Protein 9LKS (pdb70)

Organism: Enterococcus faecalis (NCBI:txid1351)

Radius of gyration: 14.64 Å; Cα contacts (8 Å, |Δi|>4): 306; chains: 1; bounding box: 42×31×32 Å

InterPro domains:
  IPR013783 Immunoglobulin-like fold [G3DSA:2.60.40.10] (29-189)
  IPR013783 Immunoglobulin-like fold [G3DSA:2.60.40.10] (190-323)
  IPR013783 Immunoglobulin-like fold [G3DSA:2.60.40.10] (472-591)
  IPR019931 LPXTG cell wall anchor motif [PF00746] (587-626)
  IPR019931 LPXTG cell wall anchor motif [PS50847] (593-627)
  IPR026466 Fimbrial isopeptide formation D2 domain [TIGR04226] (311-455)
  IPR032364 Gram-positive pilin subunit D1, N-terminal [PF16555] (37-188)
  IPR041033 SpaA-like, prealbumin fold domain subgroup 1 [PF17802] (193-319)
  IPR041033 SpaA-like, prealbumin fold domain subgroup 1 [PF17802] (477-572)
  IPR048052 Fimbrial subunit type 1-like [NF033902] (318-623)

B-factor: mean 31.68, std 11.16, range [16.83, 79.1]

Sequence (137 aa):
ESAQLVIHKKKMTSGKEMSEFDKYQGLADVTFSIYNVTSEFYEQRAAGASVDAAKQAVQSLTPGKPVAQGTTDANGNVTVQLPKKQNGKDAVYTIKEEPKEGVVAATNMVVAFPVYEMYGTEELAVVHIYPKNVVAL

Nearest PDB structures (foldseek):
  5z0z-assembly1_A  TM=7.832E-01  e=4.333E-10  Lacticaseibacillus rhamnosus GG
  5yu5-assembly2_B  TM=7.694E-01  e=1.203E-09  Lacticaseibacillus rhamnosus GG
  5f44-assembly3_C  TM=7.766E-01  e=7.747E-09  Lacticaseibacillus rhamnosus GG
  3zhn-assembly1_A  TM=4.407E-01  e=4.257E-03  Pseudomonas aeruginosa PAO1
  6hs7-assembly1_F  TM=4.452E-01  e=6.104E-03  Escherichia coli

Secondary structure (DSSP, 8-state):
-EEEEEEE-B-----S--GGGGGSPB-TT-EEEEEE-HHHHHHHHHTT--HHHHHHHHTT---SS-SEEEE--TTSEEEEEEESEETTEE-EEEEEEPP-TT-PPPPPEEEESSPB----SSBPSEEEE----TTT-

Foldseek 3Di:
DKAKEKEWEFPPCFQDDDVVRVVTAADFFWKKFKAWCFVQLVVCVVVPDDNVRSQVVCLVPRPDHGPDMFTAHPRNIDMDMDDCDDPRHGTKMKMFIDDDPPDDTFRIGMDTPQQPGVPDDDTHRYTYDYGHHVVVD

Structure (mmCIF, N/CA/C/O backbone):
data_9LKS
#
_entry.id   9LKS
#
_cell.length_a   68.182
_cell.length_b   68.182
_cell.length_c   127.412
_cell.angle_alpha   90.00
_cell.angle_beta   90.00
_cell.angle_gamma   120.00
#
_symmetry.space_group_name_H-M   'P 61 2 2'
#
loop_
_entity.id
_entity.type
_entity.pdbx_description
1 polymer 'Isopeptide-forming domain-containing fimbrial protein'
2 non-polymer 'SODIUM ION'
3 non-polymer 1,2-ETHANEDIOL
4 water water
#
loop_
_atom_site.group_PDB
_atom_site.id
_atom_site.type_symbol
_atom_site.label_atom_id
_atom_site.label_alt_id
_atom_site.label_comp_id
_atom_site.label_asym_id
_atom_site.label_entity_id
_atom_site.label_seq_id
_atom_site.pdbx_PDB_ins_code
_atom_site.Cartn_x
_atom_site.Cartn_y
_atom_site.Cartn_z
_atom_site.occupancy
_atom_site.B_iso_or_equiv
_atom_site.auth_seq_id
_atom_site.auth_comp_id
_atom_site.auth_asym_id
_atom_site.auth_atom_id
_atom_site.pdbx_PDB_model_num
ATOM 1 N N . GLU A 1 26 ? 7.370 16.631 16.862 1.00 49.89 37 GLU A N 1
ATOM 2 C CA . GLU A 1 26 ? 8.144 16.069 15.729 1.00 46.69 37 GLU A CA 1
ATOM 3 C C . GLU A 1 26 ? 7.239 15.854 14.507 1.00 35.71 37 GLU A C 1
ATOM 4 O O . GLU A 1 26 ? 7.734 15.428 13.481 1.00 34.71 37 GLU A O 1
ATOM 10 N N . SER A 1 27 ? 5.940 16.087 14.632 1.00 32.80 38 SER A N 1
ATOM 11 C CA . SER A 1 27 ? 5.067 16.038 13.476 1.00 33.63 38 SER A CA 1
ATOM 12 C C . SER A 1 27 ? 4.460 17.418 13.254 1.00 28.76 38 SER A C 1
ATOM 13 O O . SER A 1 27 ? 4.271 18.177 14.195 1.00 31.63 38 SER A O 1
ATOM 16 N N . ALA A 1 28 ? 4.138 17.730 12.002 1.00 21.78 39 ALA A N 1
ATOM 17 C CA . ALA A 1 28 ? 3.366 18.916 11.676 1.00 22.80 39 ALA A CA 1
ATOM 18 C C . ALA A 1 28 ? 2.007 18.507 11.122 1.00 21.19 39 ALA A C 1
ATOM 19 O O . ALA A 1 28 ? 1.851 17.397 10.641 1.00 23.92 39 ALA A O 1
ATOM 21 N N . GLN A 1 29 ? 1.040 19.425 11.217 1.00 19.97 40 GLN A N 1
ATOM 22 C CA . GLN A 1 29 ? -0.243 19.265 10.560 1.00 19.29 40 GLN A CA 1
ATOM 23 C C . GLN A 1 29 ? -0.230 19.977 9.220 1.00 18.26 40 GLN A C 1
ATOM 24 O O . GLN A 1 29 ? 0.126 21.145 9.149 1.00 20.73 40 GLN A O 1
ATOM 30 N N . LEU A 1 30 ? -0.622 19.242 8.181 1.00 19.04 41 LEU A N 1
ATOM 31 C CA . LEU A 1 30 ? -0.805 19.785 6.854 1.00 17.03 41 LEU A CA 1
ATOM 32 C C . LEU A 1 30 ? -2.313 19.800 6.600 1.00 18.05 41 LEU A C 1
ATOM 33 O O . LEU A 1 30 ? -2.952 18.761 6.602 1.00 20.68 41 LEU A O 1
ATOM 38 N N . VAL A 1 31 ? -2.846 21.007 6.425 1.00 18.66 42 VAL A N 1
ATOM 39 C CA . VAL A 1 31 ? -4.231 21.245 6.145 1.00 20.23 42 VAL A CA 1
ATOM 40 C C . VAL A 1 31 ? -4.328 21.530 4.657 1.00 20.35 42 VAL A C 1
ATOM 41 O O . VAL A 1 31 ? -3.801 22.538 4.188 1.00 19.80 42 VAL A O 1
ATOM 45 N N . ILE A 1 32 ? -5.030 20.622 3.966 1.00 22.18 43 ILE A N 1
ATOM 46 C CA . ILE A 1 32 ? -5.215 20.697 2.531 1.00 22.24 43 ILE A CA 1
ATOM 47 C C . ILE A 1 32 ? -6.622 21.210 2.286 1.00 22.67 43 ILE A C 1
ATOM 48 O O . ILE A 1 32 ? -7.584 20.604 2.745 1.00 21.83 43 ILE A O 1
ATOM 53 N N . HIS A 1 33 ? -6.705 22.315 1.544 1.00 24.01 44 HIS A N 1
ATOM 54 C CA . HIS A 1 33 ? -7.970 22.919 1.172 1.00 22.10 44 HIS A CA 1
ATOM 55 C C . HIS A 1 33 ? -8.142 22.746 -0.334 1.00 23.77 44 HIS A C 1
ATOM 56 O O . HIS A 1 33 ? -7.386 23.333 -1.106 1.00 25.30 44 HIS A O 1
ATOM 63 N N . LYS A 1 34 ? -9.115 21.921 -0.730 1.00 23.90 45 LYS A N 1
ATOM 64 C CA . LYS A 1 34 ? -9.415 21.746 -2.136 1.00 25.17 45 LYS A CA 1
ATOM 65 C C . LYS A 1 34 ? -10.538 22.700 -2.530 1.00 26.39 45 LYS A C 1
ATOM 66 O O . LYS A 1 34 ? -11.671 22.561 -2.061 1.00 27.17 45 LYS A O 1
ATOM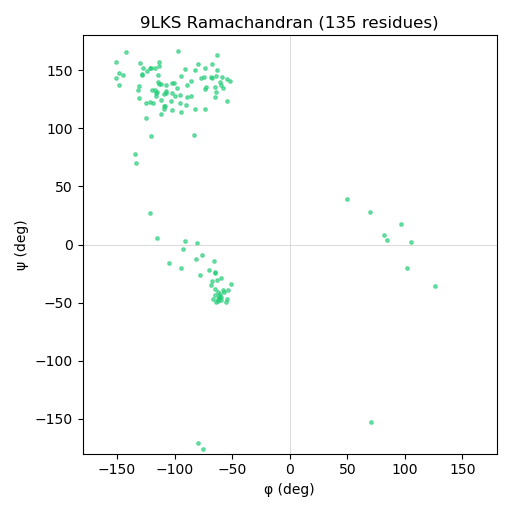 72 N N . LYS A 1 35 ? -10.191 23.660 -3.405 1.00 26.92 46 LYS A N 1
ATOM 73 C CA . LYS A 1 35 ? -11.116 24.664 -3.896 1.00 27.23 46 LYS A CA 1
ATOM 74 C C . LYS A 1 35 ? -11.353 24.478 -5.393 1.00 30.32 46 LYS A C 1
ATOM 75 O O . LYS A 1 35 ? -10.464 24.047 -6.131 1.00 30.91 46 LYS A O 1
ATOM 81 N N . LYS A 1 36 ? -12.586 24.777 -5.806 1.00 32.11 47 LYS A N 1
ATOM 82 C CA . LYS A 1 36 ? -12.901 24.919 -7.216 1.00 35.15 47 LYS A CA 1
ATOM 83 C C . LYS A 1 36 ? -12.529 26.336 -7.637 1.00 38.27 47 LYS A C 1
ATOM 84 O O . LYS A 1 36 ? -13.300 27.286 -7.463 1.00 37.88 47 LYS A O 1
ATOM 90 N N . MET A 1 37 ? -11.315 26.482 -8.166 1.00 40.01 48 MET A N 1
ATOM 91 C CA . MET A 1 37 ? -10.818 27.815 -8.459 1.00 43.15 48 MET A CA 1
ATOM 92 C C . MET A 1 37 ? -11.287 28.250 -9.843 1.00 47.24 48 MET A C 1
ATOM 93 O O . MET A 1 37 ? -11.092 27.548 -10.839 1.00 50.91 48 MET A O 1
ATOM 98 N N . THR A 1 38 ? -11.887 29.441 -9.873 1.00 51.28 49 THR A N 1
ATOM 99 C CA . THR A 1 38 ? -12.436 30.019 -11.086 1.00 57.96 49 THR A CA 1
ATOM 100 C C . THR A 1 38 ? -11.647 31.274 -11.402 1.00 57.83 49 THR A C 1
ATOM 101 O O . THR A 1 38 ? -11.807 31.736 -12.537 1.00 62.08 49 THR A O 1
ATOM 105 N N . SER A 1 48 ? 1.507 31.145 1.089 1.00 50.31 59 SER A N 1
ATOM 106 C CA . SER A 1 48 ? 2.042 31.720 2.357 1.00 49.77 59 SER A CA 1
ATOM 107 C C . SER A 1 48 ? 2.337 30.641 3.402 1.00 44.83 59 SER A C 1
ATOM 108 O O . SER A 1 48 ? 3.256 30.831 4.199 1.00 44.48 59 SER A O 1
ATOM 111 N N . GLY A 1 49 ? 1.511 29.573 3.449 1.00 38.25 60 GLY A N 1
ATOM 112 C CA . GLY A 1 49 ? 1.650 28.520 4.438 1.00 31.05 60 GLY A CA 1
ATOM 113 C C . GLY A 1 49 ? 0.622 28.679 5.556 1.00 29.60 60 GLY A C 1
ATOM 114 O O . GLY A 1 49 ? 0.325 27.736 6.277 1.00 27.89 60 GLY A O 1
ATOM 115 N N . LYS A 1 50 ? 0.082 29.882 5.706 1.00 31.36 61 LYS A N 1
ATOM 116 C CA . LYS A 1 50 ? -0.977 30.122 6.674 1.00 33.17 61 LYS A CA 1
ATOM 117 C C . LYS A 1 50 ? -2.309 30.059 5.926 1.00 31.45 61 LYS A C 1
ATOM 118 O O . LYS A 1 50 ? -2.380 30.051 4.688 1.00 29.65 61 LYS A O 1
ATOM 120 N N . GLU A 1 51 ? -3.388 29.975 6.688 1.00 30.64 62 GLU A N 1
ATOM 121 C CA . GLU A 1 51 ? -4.702 30.024 6.085 1.00 31.96 62 GLU A CA 1
ATOM 122 C C . GLU A 1 51 ? -4.888 31.356 5.355 1.00 31.85 62 GLU A C 1
ATOM 123 O O . GLU A 1 51 ? -4.478 32.397 5.846 1.00 33.45 62 GLU A O 1
ATOM 129 N N . MET A 1 52 ? -5.512 31.326 4.177 1.00 29.93 63 MET A N 1
ATOM 130 C CA . MET A 1 52 ? -5.634 32.516 3.360 1.00 30.22 63 MET A CA 1
ATOM 131 C C . MET A 1 52 ? -7.110 32.746 3.061 1.00 29.68 63 MET A C 1
ATOM 132 O O . MET A 1 52 ? -7.743 32.000 2.318 1.00 30.06 63 MET A O 1
ATOM 137 N N . SER A 1 53 ? -7.657 33.790 3.683 1.00 29.60 64 SER A N 1
ATOM 138 C CA . SER A 1 53 ? -9.090 34.035 3.655 1.00 31.42 64 SER A CA 1
ATOM 139 C C . SER A 1 53 ? -9.550 34.350 2.230 1.00 31.64 64 SER A C 1
ATOM 140 O O . SER A 1 53 ? -10.718 34.139 1.911 1.00 31.81 64 SER A O 1
ATOM 143 N N . GLU A 1 54 ? -8.619 34.822 1.384 1.00 30.24 65 GLU A N 1
ATOM 144 C CA . GLU A 1 54 ? -8.915 35.160 -0.004 1.00 34.23 65 GLU A CA 1
ATOM 145 C C . GLU A 1 54 ? -9.574 33.966 -0.694 1.00 31.24 65 GLU A C 1
ATOM 146 O O . GLU A 1 54 ? -10.517 34.142 -1.467 1.00 31.99 65 GLU A O 1
ATOM 152 N N . PHE A 1 55 ? -9.093 32.753 -0.371 1.00 29.46 66 PHE A N 1
ATOM 153 C CA . PHE A 1 55 ? -9.521 31.555 -1.065 1.00 28.85 66 PHE A CA 1
ATOM 154 C C . PHE A 1 55 ? -10.918 31.128 -0.609 1.00 29.58 66 PHE A C 1
ATOM 155 O O . PHE A 1 55 ? -11.519 30.273 -1.251 1.00 29.76 66 PHE A O 1
ATOM 163 N N . ASP A 1 56 ? -11.474 31.748 0.445 1.00 29.62 67 ASP A N 1
ATOM 164 C CA . ASP A 1 56 ? -12.826 31.392 0.864 1.00 29.65 67 ASP A CA 1
ATOM 165 C C . ASP A 1 56 ? -13.888 31.763 -0.171 1.00 31.51 67 ASP A C 1
ATOM 166 O O . ASP A 1 56 ? -15.012 31.286 -0.060 1.00 30.68 67 ASP A O 1
ATOM 171 N N . LYS A 1 57 ? -13.557 32.597 -1.176 1.00 32.79 68 LYS A N 1
ATOM 172 C CA . LYS A 1 57 ? -14.502 32.928 -2.242 1.00 34.77 68 LYS A CA 1
ATOM 173 C C . LYS A 1 57 ? -14.852 31.692 -3.075 1.00 35.60 68 LYS A C 1
ATOM 174 O O . LYS A 1 57 ? -15.916 31.645 -3.712 1.00 37.50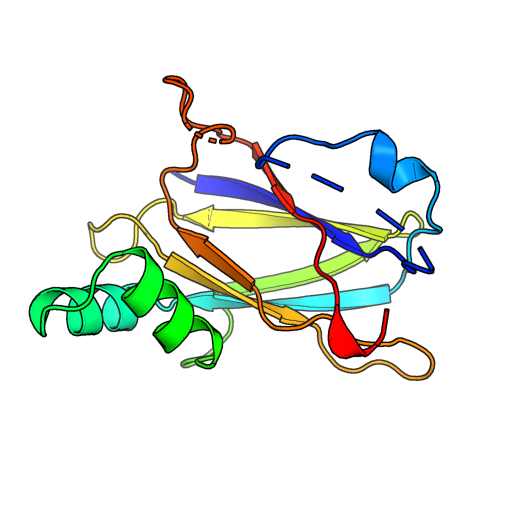 68 LYS A O 1
ATOM 180 N N . TYR A 1 58 ? -13.967 30.690 -3.091 1.00 35.68 69 TYR A N 1
ATOM 181 C CA . TYR A 1 58 ? -14.144 29.519 -3.945 1.00 35.66 69 TYR A CA 1
ATOM 182 C C . TYR A 1 58 ? -14.837 28.401 -3.168 1.00 33.31 69 TYR A C 1
ATOM 183 O O . TYR A 1 58 ? -14.605 28.268 -1.971 1.00 33.61 69 TYR A O 1
ATOM 192 N N . GLN A 1 59 ? -15.689 27.630 -3.863 1.00 35.00 70 GLN A N 1
ATOM 193 C CA . GLN A 1 59 ? -16.378 26.484 -3.273 1.00 35.41 70 GLN A CA 1
ATOM 194 C C . GLN A 1 59 ? -15.329 25.431 -2.898 1.00 34.50 70 GLN A C 1
ATOM 195 O O . GLN A 1 59 ? -14.411 25.167 -3.673 1.00 36.55 70 GLN A O 1
ATOM 197 N N . GLY A 1 60 ? -15.457 24.850 -1.697 1.00 33.63 71 GLY A N 1
ATOM 198 C CA . GLY A 1 60 ? -14.677 23.685 -1.303 1.00 34.58 71 GLY A CA 1
ATOM 199 C C . GLY A 1 60 ? -15.233 22.417 -1.956 1.00 33.26 71 GLY A C 1
ATOM 200 O O . GLY A 1 60 ? -16.444 22.284 -2.089 1.00 35.16 71 GLY A O 1
ATOM 201 N N . LEU A 1 61 ? -14.367 21.483 -2.349 1.00 30.70 72 LEU A N 1
ATOM 202 C CA . LEU A 1 61 ? -14.809 20.245 -2.980 1.00 31.95 72 LEU A CA 1
ATOM 203 C C . LEU A 1 61 ? -14.607 19.073 -2.014 1.00 31.61 72 LEU A C 1
ATOM 204 O O . LEU A 1 61 ? -13.490 18.761 -1.605 1.00 31.88 72 LEU A O 1
ATOM 209 N N . ALA A 1 62 ? -15.724 18.421 -1.678 1.00 31.79 73 ALA A N 1
ATOM 210 C CA . ALA A 1 62 ? -15.764 17.271 -0.799 1.00 31.77 73 ALA A CA 1
ATOM 211 C C . ALA A 1 62 ? -15.365 16.000 -1.550 1.00 32.18 73 ALA A C 1
ATOM 212 O O . ALA A 1 62 ? -15.472 15.904 -2.776 1.00 32.31 73 ALA A O 1
ATOM 214 N N . ASP A 1 63 ? -14.871 15.033 -0.777 1.00 32.02 74 ASP A N 1
ATOM 215 C CA . ASP A 1 63 ? -14.640 13.667 -1.213 1.00 34.98 74 ASP A CA 1
ATOM 216 C C . ASP A 1 63 ? -13.492 13.575 -2.215 1.00 31.77 74 ASP A C 1
ATOM 217 O O . ASP A 1 63 ? -13.454 12.642 -3.008 1.00 33.50 74 ASP A O 1
ATOM 222 N N . VAL A 1 64 ? -12.538 14.513 -2.129 1.00 30.12 75 VAL A N 1
ATOM 223 C CA . VAL A 1 64 ? -11.325 14.474 -2.934 1.00 27.90 75 VAL A CA 1
ATOM 224 C C . VAL A 1 64 ? -10.199 13.905 -2.085 1.00 26.14 75 VAL A C 1
ATOM 225 O O . VAL A 1 64 ? -9.934 14.424 -1.002 1.00 28.43 75 VAL A O 1
ATOM 229 N N . THR A 1 65 ? -9.522 12.875 -2.608 1.00 28.44 76 THR A N 1
ATOM 230 C CA . THR A 1 65 ? -8.434 12.238 -1.887 1.00 27.69 76 THR A CA 1
ATOM 231 C C . THR A 1 65 ? -7.089 12.794 -2.361 1.00 26.36 76 THR A C 1
ATOM 232 O O . THR A 1 65 ? -6.811 12.922 -3.554 1.00 26.34 76 THR A O 1
ATOM 236 N N . PHE A 1 66 ? -6.242 13.089 -1.374 1.00 24.35 77 PHE A N 1
ATOM 237 C CA . PHE A 1 66 ? -4.844 13.455 -1.600 1.00 21.83 77 PHE A CA 1
ATOM 238 C C . PHE A 1 66 ? -3.964 12.366 -1.011 1.00 22.47 77 PHE A C 1
ATOM 239 O O . PHE A 1 66 ? -4.249 11.869 0.071 1.00 23.55 77 PHE A O 1
ATOM 247 N N . SER A 1 67 ? -2.889 12.042 -1.728 1.00 22.68 78 SER A N 1
ATOM 248 C CA . SER A 1 67 ? -1.892 11.086 -1.292 1.00 22.47 78 SER A CA 1
ATOM 249 C C . SER A 1 67 ? -0.569 11.833 -1.130 1.00 23.10 78 SER A C 1
ATOM 250 O O . SER A 1 67 ? -0.158 12.593 -2.030 1.00 21.65 78 SER A O 1
ATOM 253 N N . ILE A 1 68 ? 0.076 11.629 0.022 1.00 19.44 79 ILE A N 1
ATOM 254 C CA . ILE A 1 68 ? 1.304 12.338 0.337 1.00 21.62 79 ILE A CA 1
ATOM 255 C C . ILE A 1 68 ? 2.460 11.335 0.347 1.00 22.77 79 ILE A C 1
ATOM 256 O O . ILE A 1 68 ? 2.410 10.347 1.078 1.00 23.34 79 ILE A O 1
ATOM 261 N N . TYR A 1 69 ? 3.485 11.623 -0.468 1.00 22.05 80 TYR A N 1
ATOM 262 C CA . TYR A 1 69 ? 4.645 10.763 -0.650 1.00 20.69 80 TYR A CA 1
ATOM 263 C C . TYR A 1 69 ? 5.881 11.418 -0.060 1.00 19.71 80 TYR A C 1
ATOM 264 O O . TYR A 1 69 ? 6.105 12.593 -0.205 1.00 19.32 80 TYR A O 1
ATOM 273 N N . ASN A 1 70 ? 6.668 10.596 0.618 1.00 22.12 81 ASN A N 1
ATOM 274 C CA . ASN A 1 70 ? 7.976 10.956 1.103 1.00 22.45 81 ASN A CA 1
ATOM 275 C C . ASN A 1 70 ? 8.961 11.005 -0.073 1.00 21.28 81 ASN A C 1
ATOM 276 O O . ASN A 1 70 ? 9.248 9.976 -0.705 1.00 23.40 81 ASN A O 1
ATOM 281 N N . VAL A 1 71 ? 9.500 12.205 -0.316 1.00 19.99 82 VAL A N 1
ATOM 282 C CA . VAL A 1 71 ? 10.540 12.418 -1.307 1.00 19.64 82 VAL A CA 1
ATOM 283 C C . VAL A 1 71 ? 11.795 13.010 -0.670 1.00 18.46 82 VAL A C 1
ATOM 284 O O . VAL A 1 71 ? 12.616 13.630 -1.360 1.00 19.65 82 VAL A O 1
ATOM 288 N N . THR A 1 72 ? 12.011 12.737 0.619 1.00 19.30 83 THR A N 1
ATOM 289 C CA . THR A 1 72 ? 13.116 13.341 1.342 1.00 19.15 83 THR A CA 1
ATOM 290 C C . THR A 1 72 ? 14.443 12.877 0.738 1.00 19.20 83 THR A C 1
ATOM 291 O O . THR A 1 72 ? 15.337 13.691 0.453 1.00 18.49 83 THR A O 1
ATOM 295 N N . SER A 1 73 ? 14.593 11.560 0.540 1.00 20.08 84 SER A N 1
ATOM 296 C CA . SER A 1 73 ? 15.844 11.029 0.012 1.00 22.20 84 SER A CA 1
ATOM 297 C C . SER A 1 73 ? 16.128 11.640 -1.349 1.00 21.28 84 SER A C 1
ATOM 298 O O . SER A 1 73 ? 17.270 12.042 -1.646 1.00 21.16 84 SER A O 1
ATOM 301 N N . GLU A 1 74 ? 15.070 11.679 -2.165 1.00 19.61 85 GLU A N 1
ATOM 302 C CA . GLU A 1 74 ? 15.198 12.184 -3.525 1.00 20.34 85 GLU A CA 1
ATOM 303 C C . GLU A 1 74 ? 15.627 13.661 -3.529 1.00 19.05 85 GLU A C 1
ATOM 304 O O . GLU A 1 74 ? 16.452 14.076 -4.340 1.00 19.78 85 GLU A O 1
ATOM 310 N N . PHE A 1 75 ? 15.072 14.470 -2.621 1.00 18.09 86 PHE A N 1
ATOM 311 C CA . PHE A 1 75 ? 15.453 15.865 -2.513 1.00 18.47 86 PHE A CA 1
ATOM 312 C C . PHE A 1 75 ? 16.948 15.990 -2.212 1.00 19.29 86 PHE A C 1
ATOM 313 O O . PHE A 1 75 ? 17.643 16.797 -2.846 1.00 20.18 86 PHE A O 1
ATOM 321 N N . TYR A 1 76 ? 17.444 15.221 -1.226 1.00 19.24 87 TYR A N 1
ATOM 322 C CA . TYR A 1 76 ? 18.841 15.347 -0.833 1.00 20.02 87 TYR A CA 1
ATOM 323 C C . TYR A 1 76 ? 19.772 14.858 -1.939 1.00 21.64 87 TYR A C 1
ATOM 324 O O . TYR A 1 76 ? 20.864 15.416 -2.121 1.00 22.66 87 TYR A O 1
ATOM 333 N N . GLU A 1 77 ? 19.325 13.864 -2.721 1.00 21.94 88 GLU A N 1
ATOM 334 C CA . GLU A 1 77 ? 20.092 13.414 -3.871 1.00 22.85 88 GLU A CA 1
ATOM 335 C C . GLU A 1 77 ? 20.239 14.558 -4.876 1.00 22.75 88 GLU A C 1
ATOM 336 O O . GLU A 1 77 ? 21.346 14.794 -5.405 1.00 22.01 88 GLU A O 1
ATOM 342 N N . GLN A 1 78 ? 19.111 15.218 -5.190 1.00 20.73 89 GLN A N 1
ATOM 343 C CA . GLN A 1 78 ? 19.138 16.388 -6.070 1.00 21.94 89 GLN A CA 1
ATOM 344 C C . GLN A 1 78 ? 20.119 17.445 -5.534 1.00 23.08 89 GLN A C 1
ATOM 345 O O . GLN A 1 78 ? 20.942 17.991 -6.265 1.00 23.91 89 GLN A O 1
ATOM 351 N N . ARG A 1 79 ? 20.039 17.736 -4.238 1.00 22.53 90 ARG A N 1
ATOM 352 C CA . ARG A 1 79 ? 20.906 18.723 -3.613 1.00 24.52 90 ARG A CA 1
ATOM 353 C C . ARG A 1 79 ? 22.388 18.325 -3.711 1.00 26.15 90 ARG A C 1
ATOM 354 O O . ARG A 1 79 ? 23.233 19.169 -4.019 1.00 29.06 90 ARG A O 1
ATOM 362 N N . ALA A 1 80 ? 22.706 17.056 -3.416 1.00 28.08 91 ALA A N 1
ATOM 363 C CA . ALA A 1 80 ? 24.070 16.542 -3.473 1.00 30.13 91 ALA A CA 1
ATOM 364 C C . ALA A 1 80 ? 24.613 16.615 -4.902 1.00 30.48 91 ALA A C 1
ATOM 365 O O . ALA A 1 80 ? 25.820 16.691 -5.112 1.00 33.21 91 ALA A O 1
ATOM 367 N N . ALA A 1 81 ? 23.727 16.491 -5.896 1.00 30.74 92 ALA A N 1
ATOM 368 C CA . ALA A 1 81 ? 24.109 16.650 -7.296 1.00 33.24 92 ALA A CA 1
ATOM 369 C C . ALA A 1 81 ? 24.193 18.117 -7.702 1.00 33.75 92 ALA A C 1
ATOM 370 O O . ALA A 1 81 ? 24.511 18.396 -8.853 1.00 39.01 92 ALA A O 1
ATOM 372 N N . GLY A 1 82 ? 23.945 19.061 -6.791 1.00 32.58 93 GLY A N 1
ATOM 373 C CA . GLY A 1 82 ? 24.225 20.454 -7.091 1.00 32.47 93 GLY A CA 1
ATOM 374 C C . GLY A 1 82 ? 22.977 21.280 -7.370 1.00 30.35 93 GLY A C 1
ATOM 375 O O . GLY A 1 82 ? 23.088 22.468 -7.654 1.00 31.77 93 GLY A O 1
ATOM 376 N N . ALA A 1 83 ? 21.789 20.675 -7.277 1.00 28.46 94 ALA A N 1
ATOM 377 C CA . ALA A 1 83 ? 20.568 21.432 -7.496 1.00 26.94 94 ALA A CA 1
ATOM 378 C C . ALA A 1 83 ? 20.353 22.466 -6.387 1.00 25.83 94 ALA A C 1
ATOM 379 O O . ALA A 1 83 ? 20.552 22.186 -5.201 1.00 25.25 94 ALA A O 1
ATOM 381 N N . SER A 1 84 ? 19.818 23.621 -6.779 1.00 25.63 95 SER A N 1
ATOM 382 C CA . SER A 1 84 ? 19.281 24.571 -5.816 1.00 26.57 95 SER A CA 1
ATOM 383 C C . SER A 1 84 ? 18.090 23.960 -5.068 1.00 24.14 95 SER A C 1
ATOM 384 O O . SER A 1 84 ? 17.504 22.948 -5.478 1.00 23.82 95 SER A O 1
ATOM 387 N N . VAL A 1 85 ? 17.729 24.589 -3.931 1.00 21.89 96 VAL A N 1
ATOM 388 C CA . VAL A 1 85 ? 16.554 24.172 -3.204 1.00 21.99 96 VAL A CA 1
ATOM 389 C C . VAL A 1 85 ? 15.316 24.189 -4.095 1.00 20.83 96 VAL A C 1
ATOM 390 O O . VAL A 1 85 ? 14.581 23.192 -4.164 1.00 21.51 96 VAL A O 1
ATOM 394 N N . ASP A 1 86 ? 15.104 25.292 -4.804 1.00 22.79 97 ASP A N 1
ATOM 395 C CA . ASP A 1 86 ? 13.951 25.412 -5.682 1.00 26.15 97 ASP A CA 1
ATOM 396 C C . ASP A 1 86 ? 13.961 24.362 -6.795 1.00 23.71 97 ASP A C 1
ATOM 397 O O . ASP A 1 86 ? 12.921 23.775 -7.066 1.00 24.86 97 ASP A O 1
ATOM 402 N N . ALA A 1 87 ? 15.113 24.135 -7.448 1.00 25.11 98 ALA A N 1
ATOM 403 C CA . ALA A 1 87 ? 15.220 23.162 -8.535 1.00 25.41 98 ALA A CA 1
ATOM 404 C C . ALA A 1 87 ? 14.980 21.732 -8.029 1.00 24.44 98 ALA A C 1
ATOM 405 O O . ALA A 1 87 ? 14.364 20.902 -8.718 1.00 21.28 98 ALA A O 1
ATOM 407 N N . ALA A 1 88 ? 15.491 21.454 -6.822 1.00 22.04 99 ALA A N 1
ATOM 408 C CA . ALA A 1 88 ? 15.341 20.146 -6.211 1.00 21.11 99 ALA A CA 1
ATOM 409 C C . ALA A 1 88 ? 13.864 19.877 -5.926 1.00 19.51 99 ALA A C 1
ATOM 410 O O . ALA A 1 88 ? 13.380 18.788 -6.187 1.00 19.74 99 ALA A O 1
ATOM 412 N N . LYS A 1 89 ? 13.152 20.881 -5.408 1.00 19.03 100 LYS A N 1
ATOM 413 C CA . LYS A 1 89 ? 11.723 20.764 -5.184 1.00 19.60 100 LYS A CA 1
ATOM 414 C C . LYS A 1 89 ? 10.982 20.538 -6.496 1.00 19.55 100 LYS A C 1
ATOM 415 O O . LYS A 1 89 ? 10.101 19.687 -6.579 1.00 20.56 100 LYS A O 1
ATOM 421 N N . GLN A 1 90 ? 11.313 21.336 -7.505 1.00 20.74 101 GLN A N 1
ATOM 422 C CA . GLN A 1 90 ? 10.680 21.198 -8.821 1.00 21.28 101 GLN A CA 1
ATOM 423 C C . GLN A 1 90 ? 10.909 19.783 -9.374 1.00 22.29 101 GLN A C 1
ATOM 424 O O . GLN A 1 90 ? 10.024 19.213 -10.013 1.00 23.84 101 GLN A O 1
ATOM 426 N N . ALA A 1 91 ? 12.109 19.224 -9.160 1.00 21.55 102 ALA A N 1
ATOM 427 C CA . ALA A 1 91 ? 12.431 17.896 -9.658 1.00 21.35 102 ALA A CA 1
ATOM 428 C C . ALA A 1 91 ? 11.586 16.843 -8.953 1.00 20.97 102 ALA A C 1
ATOM 429 O O . ALA A 1 91 ? 11.016 15.981 -9.620 1.00 23.34 102 ALA A O 1
ATOM 431 N N . VAL A 1 92 ? 11.484 16.910 -7.611 1.00 18.83 103 VAL A N 1
ATOM 432 C CA . VAL A 1 92 ? 10.850 15.829 -6.878 1.00 20.05 103 VAL A CA 1
ATOM 433 C C . VAL A 1 92 ? 9.333 15.970 -6.920 1.00 19.66 103 VAL A C 1
ATOM 434 O O . VAL A 1 92 ? 8.630 15.006 -6.667 1.00 19.93 103 VAL A O 1
ATOM 438 N N . GLN A 1 93 ? 8.838 17.133 -7.356 1.00 20.14 104 GLN A N 1
ATOM 439 C CA . GLN A 1 93 ? 7.413 17.357 -7.558 1.00 21.32 104 GLN A CA 1
ATOM 440 C C . GLN A 1 93 ? 6.734 16.276 -8.401 1.00 22.18 104 GLN A C 1
ATOM 441 O O . GLN A 1 93 ? 5.556 15.983 -8.211 1.00 22.89 104 GLN A O 1
ATOM 447 N N . SER A 1 94 ? 7.450 15.712 -9.369 1.00 22.76 105 SER A N 1
ATOM 448 C CA . SER A 1 94 ? 6.851 14.720 -10.249 1.00 25.53 105 SER A CA 1
ATOM 449 C C . SER A 1 94 ? 7.037 13.298 -9.697 1.00 24.81 105 SER A C 1
ATOM 450 O O . SER A 1 94 ? 6.589 12.337 -10.303 1.00 26.88 105 SER A O 1
ATOM 453 N N . LEU A 1 95 ? 7.630 13.140 -8.518 1.00 21.26 106 LEU A N 1
ATOM 454 C CA . LEU A 1 95 ? 7.910 11.815 -7.976 1.00 21.57 106 LEU A CA 1
ATOM 455 C C . LEU A 1 95 ? 6.887 11.448 -6.903 1.00 22.98 106 LEU A C 1
ATOM 456 O O . LEU A 1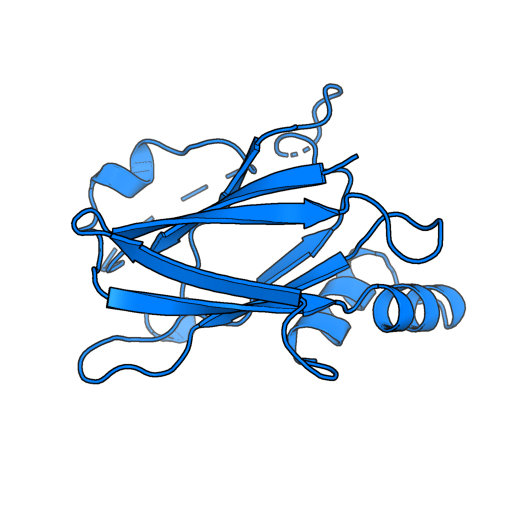 95 ? 6.553 12.258 -6.048 1.00 22.57 106 LEU A O 1
ATOM 461 N N . THR A 1 96 ? 6.445 10.194 -6.928 1.00 24.14 107 THR A N 1
ATOM 462 C CA . THR A 1 96 ? 5.566 9.635 -5.909 1.00 25.96 107 THR A CA 1
ATOM 463 C C . THR A 1 96 ? 6.112 8.267 -5.499 1.00 27.19 107 THR A C 1
ATOM 464 O O . THR A 1 96 ? 5.546 7.235 -5.848 1.00 30.98 107 THR A O 1
ATOM 468 N N . PRO A 1 97 ? 7.267 8.212 -4.797 1.00 28.50 108 PRO A N 1
ATOM 469 C CA . PRO A 1 97 ? 7.923 6.940 -4.482 1.00 31.70 108 PRO A CA 1
ATOM 470 C C . PRO A 1 97 ? 7.211 6.130 -3.396 1.00 32.06 108 PRO A C 1
ATOM 471 O O . PRO A 1 97 ? 6.821 6.655 -2.359 1.00 32.22 108 PRO A O 1
ATOM 475 N N . GLY A 1 98 ? 7.050 4.835 -3.667 1.00 34.11 109 GLY A N 1
ATOM 476 C CA . GLY A 1 98 ? 6.598 3.875 -2.675 1.00 36.37 109 GLY A CA 1
ATOM 477 C C . GLY A 1 98 ? 5.127 4.090 -2.320 1.00 39.43 109 GLY A C 1
ATOM 478 O O . GLY A 1 98 ? 4.347 4.590 -3.130 1.00 45.44 109 GLY A O 1
ATOM 479 N N . LYS A 1 99 ? 4.772 3.701 -1.093 1.00 43.18 110 LYS A N 1
ATOM 480 C CA . LYS A 1 99 ? 3.427 3.850 -0.558 1.00 43.68 110 LYS A CA 1
ATOM 481 C C . LYS A 1 99 ? 3.297 5.242 0.046 1.00 39.73 110 LYS A C 1
ATOM 482 O O . LYS A 1 99 ? 4.229 5.730 0.681 1.00 36.59 110 LYS A O 1
ATOM 484 N N . PRO A 1 100 ? 2.139 5.926 -0.122 1.00 37.49 111 PRO A N 1
ATOM 485 C CA . PRO A 1 100 ? 1.950 7.239 0.494 1.00 32.32 111 PRO A CA 1
ATOM 486 C C . PRO A 1 100 ? 2.219 7.074 1.984 1.00 30.90 111 PRO A C 1
ATOM 487 O O . PRO A 1 100 ? 1.868 6.047 2.553 1.00 34.84 111 PRO A O 1
ATOM 491 N N . VAL A 1 101 ? 2.851 8.074 2.600 1.00 33.13 112 VAL A N 1
ATOM 492 C CA . VAL A 1 101 ? 3.025 8.090 4.045 1.00 33.90 112 VAL A CA 1
ATOM 493 C C . VAL A 1 101 ? 1.710 8.511 4.690 1.00 30.67 112 VAL A C 1
ATOM 494 O O . VAL A 1 101 ? 1.464 8.187 5.843 1.00 31.52 112 VAL A O 1
ATOM 498 N N . ALA A 1 102 ? 0.883 9.267 3.970 1.00 30.95 113 ALA A N 1
ATOM 499 C CA . ALA A 1 102 ? -0.414 9.659 4.492 1.00 30.44 113 ALA A CA 1
ATOM 500 C C . ALA A 1 102 ? -1.378 9.837 3.327 1.00 30.29 113 ALA A C 1
ATOM 501 O O . ALA A 1 102 ? -0.961 10.100 2.197 1.00 25.65 113 ALA A O 1
ATOM 503 N N . GLN A 1 103 ? -2.663 9.724 3.644 1.00 29.96 114 GLN A N 1
ATOM 504 C CA . GLN A 1 103 ? -3.703 9.979 2.680 1.00 30.80 114 GLN A CA 1
ATOM 505 C C . GLN A 1 103 ? -4.856 10.612 3.441 1.00 28.58 114 GLN A C 1
ATOM 506 O O . GLN A 1 103 ? -5.109 10.271 4.601 1.00 29.23 114 GLN A O 1
ATOM 512 N N . GLY A 1 104 ? -5.559 11.527 2.775 1.00 30.13 115 GLY A N 1
ATOM 513 C CA . GLY A 1 104 ? -6.719 12.153 3.386 1.00 30.88 115 GLY A CA 1
ATOM 514 C C . GLY A 1 104 ? -7.759 12.513 2.345 1.00 27.83 115 GLY A C 1
ATOM 515 O O . GLY A 1 104 ? -7.410 12.811 1.211 1.00 28.72 115 GLY A O 1
ATOM 516 N N . THR A 1 105 ? -9.025 12.455 2.747 1.00 26.98 116 THR A N 1
ATOM 517 C CA . THR A 1 105 ? -10.138 12.738 1.856 1.00 26.48 116 THR A CA 1
ATOM 518 C C . THR A 1 105 ? -10.838 13.984 2.390 1.00 25.93 116 THR A C 1
ATOM 519 O O . THR A 1 105 ? -11.148 14.082 3.574 1.00 25.60 116 THR A O 1
ATOM 523 N N . THR A 1 106 ? -11.097 14.948 1.505 1.00 26.59 117 THR A N 1
ATOM 524 C CA . THR A 1 106 ? -11.675 16.200 1.966 1.00 27.47 117 THR A CA 1
ATOM 525 C C . THR A 1 106 ? -13.065 15.963 2.546 1.00 29.52 117 THR A C 1
ATOM 526 O O . THR A 1 106 ? -13.843 15.131 2.055 1.00 31.72 117 THR A O 1
ATOM 530 N N . ASP A 1 107 ? -13.365 16.752 3.587 1.00 30.58 118 ASP A N 1
ATOM 531 C CA . ASP A 1 107 ? -14.674 16.773 4.224 1.00 34.16 118 ASP A CA 1
ATOM 532 C C . ASP A 1 107 ? -15.670 17.611 3.425 1.00 34.00 118 ASP A C 1
ATOM 533 O O . ASP A 1 107 ? -15.391 18.047 2.311 1.00 35.65 118 ASP A O 1
ATOM 538 N N . ALA A 1 108 ? -16.842 17.844 4.028 1.00 35.14 119 ALA A N 1
ATOM 539 C CA . ALA A 1 108 ? -17.938 18.522 3.352 1.00 38.06 119 ALA A CA 1
ATOM 540 C C . ALA A 1 108 ? -17.528 19.928 2.896 1.00 39.47 119 ALA A C 1
ATOM 541 O O . ALA A 1 108 ? -18.069 20.426 1.909 1.00 41.02 119 ALA A O 1
ATOM 543 N N . ASN A 1 109 ? -16.581 20.556 3.620 1.00 38.83 120 ASN A N 1
ATOM 544 C CA . ASN A 1 109 ? -16.128 21.916 3.347 1.00 37.69 120 ASN A CA 1
ATOM 545 C C . ASN A 1 109 ? -14.910 21.945 2.423 1.00 32.95 120 ASN A C 1
ATOM 546 O O . ASN A 1 109 ? -14.423 23.021 2.068 1.00 32.82 120 ASN A O 1
ATOM 551 N N . GLY A 1 110 ? -14.383 20.775 2.061 1.00 31.01 121 GLY A N 1
ATOM 552 C CA . GLY A 1 110 ? -13.277 20.707 1.108 1.00 29.46 121 GLY A CA 1
ATOM 553 C C . GLY A 1 110 ? -11.897 20.606 1.762 1.00 28.02 121 GLY A C 1
ATOM 554 O O . GLY A 1 110 ? -10.880 20.815 1.094 1.00 26.20 121 GLY A O 1
ATOM 555 N N . ASN A 1 111 ? -11.872 20.231 3.052 1.00 27.10 122 ASN A N 1
ATOM 556 C CA . ASN A 1 111 ? -10.646 20.273 3.830 1.00 26.75 122 ASN A CA 1
ATOM 557 C C . ASN A 1 111 ? -10.324 18.910 4.425 1.00 27.65 122 ASN A C 1
ATOM 558 O O . ASN A 1 111 ? -11.231 18.117 4.762 1.00 26.77 122 ASN A O 1
ATOM 563 N N . VAL A 1 112 ? -9.009 18.677 4.578 1.00 25.80 123 VAL A N 1
ATOM 564 C CA . VAL A 1 112 ? -8.558 17.535 5.350 1.00 26.58 123 VAL A CA 1
ATOM 565 C C . VAL A 1 112 ? -7.207 17.887 5.953 1.00 23.78 123 VAL A C 1
ATOM 566 O O . VAL A 1 112 ? -6.396 18.561 5.327 1.00 23.25 123 VAL A O 1
ATOM 570 N N . THR A 1 113 ? -6.989 17.421 7.180 1.00 22.78 124 THR A N 1
ATOM 571 C CA . THR A 1 113 ? -5.706 17.547 7.831 1.00 22.36 124 THR A CA 1
ATOM 572 C C . THR A 1 113 ? -5.032 16.182 7.875 1.00 23.90 124 THR A C 1
ATOM 573 O O . THR A 1 113 ? -5.680 15.188 8.197 1.00 24.81 124 THR A O 1
ATOM 577 N N . VAL A 1 114 ? -3.720 16.172 7.585 1.00 22.66 125 VAL A N 1
ATOM 578 C CA . VAL A 1 114 ? -2.906 14.990 7.801 1.00 23.78 125 VAL A CA 1
ATOM 579 C C . VAL A 1 114 ? -1.698 15.409 8.642 1.00 22.89 125 VAL A C 1
ATOM 580 O O . VAL A 1 114 ? -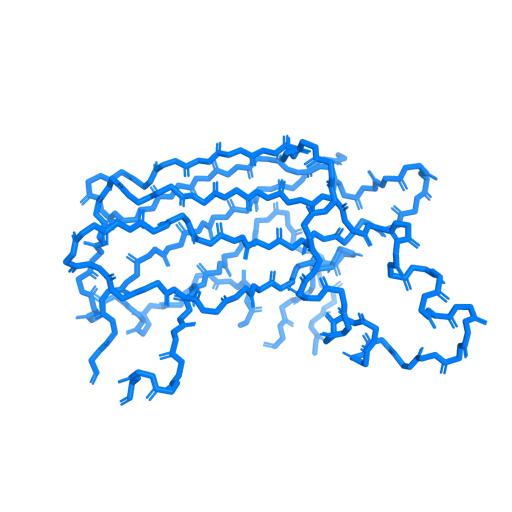1.274 16.567 8.642 1.00 24.53 125 VAL A O 1
ATOM 584 N N . GLN A 1 115 ? -1.176 14.473 9.416 1.00 23.93 126 GLN A N 1
ATOM 585 C CA . GLN A 1 115 ? 0.050 14.725 10.151 1.00 23.99 126 GLN A CA 1
ATOM 586 C C . GLN A 1 115 ? 1.212 14.083 9.416 1.00 24.74 126 GLN A C 1
ATOM 587 O O . GLN A 1 115 ? 1.114 12.919 8.988 1.00 27.70 126 GLN A O 1
ATOM 593 N N . LEU A 1 116 ? 2.323 14.835 9.378 1.00 23.97 127 LEU A N 1
ATOM 594 C CA . LEU A 1 116 ? 3.527 14.408 8.692 1.00 24.46 127 LEU A CA 1
ATOM 595 C C . LEU A 1 116 ? 4.730 14.595 9.609 1.00 25.05 127 LEU A C 1
ATOM 596 O O . LEU A 1 116 ? 4.873 15.653 10.219 1.00 24.74 127 LEU A O 1
ATOM 601 N N . PRO A 1 117 ? 5.659 13.618 9.680 1.00 25.14 128 PRO A N 1
ATOM 602 C CA . PRO A 1 117 ? 6.927 13.859 10.361 1.00 24.17 128 PRO A CA 1
ATOM 603 C C . PRO A 1 117 ? 7.689 15.028 9.751 1.00 22.61 128 PRO A C 1
ATOM 604 O O . PRO A 1 117 ? 7.801 15.163 8.523 1.00 22.63 128 PRO A O 1
ATOM 608 N N . LYS A 1 118 ? 8.206 15.882 10.638 1.00 22.80 129 LYS A N 1
ATOM 609 C CA . LYS A 1 118 ? 9.049 16.992 10.215 1.00 23.13 129 LYS A CA 1
ATOM 610 C C . LYS A 1 118 ? 10.412 16.525 9.716 1.00 22.07 129 LYS A C 1
ATOM 611 O O . LYS A 1 118 ? 11.090 17.259 8.996 1.00 22.15 129 LYS A O 1
ATOM 617 N N . LYS A 1 119 ? 10.818 15.323 10.140 1.00 23.04 130 LYS A N 1
ATOM 618 C CA . LYS A 1 119 ? 12.097 14.756 9.757 1.00 24.57 130 LYS A CA 1
ATOM 619 C C . LYS A 1 119 ? 11.848 13.353 9.225 1.00 24.56 130 LYS A C 1
ATOM 620 O O . LYS A 1 119 ? 10.935 12.674 9.691 1.00 26.38 130 LYS A O 1
ATOM 626 N N . GLN A 1 120 ? 12.664 12.969 8.241 1.00 24.89 131 GLN A N 1
ATOM 627 C CA . GLN A 1 120 ? 12.710 11.618 7.734 1.00 23.71 131 GLN A CA 1
ATOM 628 C C . GLN A 1 120 ? 14.179 11.201 7.701 1.00 27.34 131 GLN A C 1
ATOM 629 O O . GLN A 1 120 ? 15.018 11.939 7.161 1.00 26.88 131 GLN A O 1
ATOM 635 N N . ASN A 1 121 ? 14.463 10.054 8.348 1.00 29.23 132 ASN A N 1
ATOM 636 C CA . ASN A 1 121 ? 15.810 9.508 8.499 1.00 31.53 132 ASN A CA 1
ATOM 637 C C . ASN A 1 121 ? 16.783 10.574 9.006 1.00 30.22 132 ASN A C 1
ATOM 638 O O . ASN A 1 121 ? 17.923 10.655 8.570 1.00 29.63 132 ASN A O 1
ATOM 643 N N . GLY A 1 122 ? 16.316 11.406 9.934 1.00 28.85 133 GLY A N 1
ATOM 644 C CA . GLY A 1 122 ? 17.167 12.367 10.595 1.00 29.68 133 GLY A CA 1
ATOM 645 C C . GLY A 1 122 ? 17.325 13.653 9.805 1.00 26.94 133 GLY A C 1
ATOM 646 O O . GLY A 1 122 ? 18.102 14.514 10.216 1.00 29.38 133 GLY A O 1
ATOM 647 N N . LYS A 1 123 ? 16.620 13.780 8.672 1.00 24.70 134 LYS A N 1
ATOM 648 C CA . LYS A 1 123 ? 16.763 14.968 7.843 1.00 26.38 134 LYS A CA 1
ATOM 649 C C . LYS A 1 123 ? 15.423 15.673 7.699 1.00 22.8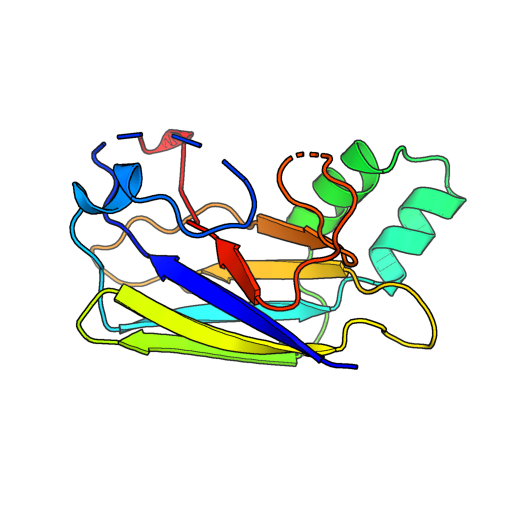9 134 LYS A C 1
ATOM 650 O O . LYS A 1 123 ? 14.381 15.024 7.689 1.00 24.78 134 LYS A O 1
ATOM 656 N N . ASP A 1 124 ? 15.506 17.001 7.506 1.00 21.48 135 ASP A N 1
ATOM 657 C CA . ASP A 1 124 ? 14.335 17.833 7.278 1.00 21.28 135 ASP A CA 1
ATOM 658 C C . ASP A 1 124 ? 13.556 17.252 6.105 1.00 20.69 135 ASP A C 1
ATOM 659 O O . ASP A 1 124 ? 14.121 17.055 5.033 1.00 20.36 135 ASP A O 1
ATOM 664 N N . ALA A 1 125 ? 12.285 16.942 6.340 1.00 19.79 136 ALA A N 1
ATOM 665 C CA . ALA A 1 125 ? 11.501 16.118 5.437 1.00 18.08 136 ALA A CA 1
ATOM 666 C C . ALA A 1 125 ? 10.948 16.941 4.274 1.00 18.95 136 ALA A C 1
ATOM 667 O O . ALA A 1 125 ? 10.650 18.131 4.406 1.00 18.80 136 ALA A O 1
ATOM 669 N N . VAL A 1 126 ? 10.789 16.251 3.138 1.00 18.40 137 VAL A N 1
ATOM 670 C CA . VAL A 1 126 ? 10.183 16.801 1.933 1.00 17.84 137 VAL A CA 1
ATOM 671 C C . VAL A 1 126 ? 9.146 15.813 1.406 1.00 17.19 137 VAL A C 1
ATOM 672 O O . VAL A 1 126 ? 9.421 14.624 1.328 1.00 18.27 137 VAL A O 1
ATOM 676 N N . TYR A 1 127 ? 7.954 16.332 1.068 1.00 18.10 138 TYR A N 1
ATOM 677 C CA . TYR A 1 127 ? 6.818 15.529 0.633 1.00 17.03 138 TYR A CA 1
ATOM 678 C C . TYR A 1 127 ? 6.265 16.069 -0.671 1.00 16.83 138 TYR A C 1
ATOM 679 O O . TYR A 1 127 ? 6.281 17.283 -0.884 1.00 17.97 138 TYR A O 1
ATOM 688 N N . THR A 1 128 ? 5.758 15.141 -1.494 1.00 17.17 139 THR A N 1
ATOM 689 C CA . THR A 1 128 ? 5.006 15.465 -2.679 1.00 18.05 139 THR A CA 1
ATOM 690 C C . THR A 1 128 ? 3.549 15.134 -2.402 1.00 18.27 139 THR A C 1
ATOM 691 O O . THR A 1 128 ? 3.216 14.045 -1.939 1.00 19.70 139 THR A O 1
ATOM 695 N N . ILE A 1 129 ? 2.682 16.098 -2.704 1.00 18.73 140 ILE A N 1
ATOM 696 C CA . ILE A 1 129 ? 1.255 15.984 -2.465 1.00 19.11 140 ILE A CA 1
ATOM 697 C C . ILE A 1 129 ? 0.554 15.823 -3.804 1.00 20.32 140 ILE A C 1
ATOM 698 O O . ILE A 1 129 ? 0.639 16.710 -4.656 1.00 22.04 140 ILE A O 1
ATOM 703 N N . LYS A 1 130 ? -0.134 14.690 -3.966 1.00 20.96 141 LYS A N 1
ATOM 704 C CA . LYS A 1 130 ? -0.782 14.353 -5.230 1.00 21.99 141 LYS A CA 1
ATOM 705 C C . LYS A 1 130 ? -2.284 14.261 -5.028 1.00 22.22 141 LYS A C 1
ATOM 706 O O . LYS A 1 130 ? -2.756 13.590 -4.103 1.00 24.79 141 LYS A O 1
ATOM 712 N N . GLU A 1 131 ? -3.038 14.896 -5.937 1.00 23.68 142 GLU A N 1
ATOM 713 C CA . GLU A 1 131 ? -4.485 14.787 -5.897 1.00 22.88 142 GLU A CA 1
ATOM 714 C C . G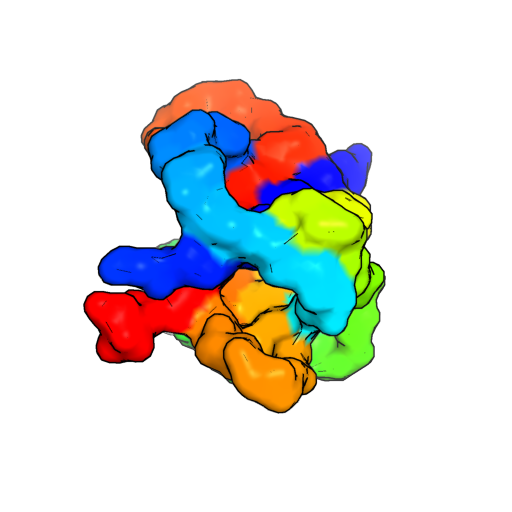LU A 1 131 ? -4.909 13.581 -6.732 1.00 25.64 142 GLU A C 1
ATOM 715 O O . GLU A 1 131 ? -4.587 13.495 -7.949 1.00 26.17 142 GLU A O 1
ATOM 721 N N . GLU A 1 132 ? -5.697 12.694 -6.100 1.00 25.78 143 GLU A N 1
ATOM 722 C CA . GLU A 1 132 ? -6.254 11.550 -6.817 1.00 28.76 143 GLU A CA 1
ATOM 723 C C . GLU A 1 132 ? -7.372 11.993 -7.776 1.00 30.75 143 GLU A C 1
ATOM 724 O O . GLU A 1 132 ? -8.263 12.791 -7.441 1.00 31.22 143 GLU A O 1
ATOM 730 N N . PRO A 1 133 ? -7.355 11.459 -9.014 1.00 33.74 144 PRO A N 1
ATOM 731 C CA . PRO A 1 133 ? -8.384 11.752 -10.012 1.00 35.85 144 PRO A CA 1
ATOM 732 C C . PRO A 1 133 ? -9.789 11.519 -9.475 1.00 35.45 144 PRO A C 1
ATOM 733 O O . PRO A 1 133 ? -10.042 10.549 -8.769 1.00 39.90 144 PRO A O 1
ATOM 737 N N . LYS A 1 134 ? -10.703 12.410 -9.846 1.00 37.09 145 LYS A N 1
ATOM 738 C CA . LYS A 1 134 ? -12.092 12.284 -9.456 1.00 39.35 145 LYS A CA 1
ATOM 739 C C . LYS A 1 134 ? -12.973 12.874 -10.550 1.00 40.82 145 LYS A C 1
ATOM 740 O O . LYS A 1 134 ? -12.685 13.947 -11.096 1.00 38.04 145 LYS A O 1
ATOM 746 N N . GLU A 1 135 ? -14.064 12.169 -10.850 1.00 44.49 146 GLU A N 1
ATOM 747 C CA . GLU A 1 135 ? -14.905 12.575 -11.963 1.00 46.46 146 GLU A CA 1
ATOM 748 C C . GLU A 1 135 ? -15.521 13.938 -11.664 1.00 48.34 146 GLU A C 1
ATOM 749 O O . GLU A 1 135 ? -16.051 14.161 -10.570 1.00 50.45 146 GLU A O 1
ATOM 755 N N . GLY A 1 136 ? -15.419 14.844 -12.644 1.00 43.20 147 GLY A N 1
ATOM 756 C CA . GLY A 1 136 ? -16.039 16.151 -12.552 1.00 43.06 147 GLY A CA 1
ATOM 757 C C . GLY A 1 136 ? -15.189 17.129 -11.746 1.00 40.52 147 GLY A C 1
ATOM 758 O O . GLY A 1 136 ? -15.648 18.226 -11.457 1.00 44.69 147 GLY A O 1
ATOM 759 N N . VAL A 1 137 ? -13.958 16.730 -11.389 1.00 37.43 148 VAL A N 1
ATOM 760 C CA . VAL A 1 137 ? -13.031 17.586 -10.668 1.00 35.97 148 VAL A CA 1
ATOM 761 C C . VAL A 1 137 ? -11.779 17.774 -11.525 1.00 34.57 148 VAL A C 1
ATOM 762 O O . VAL A 1 137 ? -11.235 16.811 -12.086 1.00 32.03 148 VAL A O 1
ATOM 766 N N . VAL A 1 138 ? -11.347 19.036 -11.643 1.00 32.70 149 VAL A N 1
ATOM 767 C CA . VAL A 1 138 ? -10.039 19.336 -12.196 1.00 34.00 149 VAL A CA 1
ATOM 768 C C . VAL A 1 138 ? -9.005 19.161 -11.079 1.00 30.83 149 VAL A C 1
ATOM 769 O O . VAL A 1 138 ? -9.042 19.877 -10.079 1.00 29.96 149 VAL A O 1
ATOM 773 N N . ALA A 1 139 ? -8.099 18.191 -11.265 1.00 28.27 150 ALA A N 1
ATOM 774 C CA . ALA A 1 139 ? -7.079 17.877 -10.283 1.00 28.12 150 ALA A CA 1
ATOM 775 C C . ALA A 1 139 ? -5.996 18.950 -10.291 1.00 26.78 150 ALA A C 1
ATOM 776 O O . ALA A 1 139 ? -5.666 19.484 -11.344 1.00 26.65 150 ALA A O 1
ATOM 778 N N . ALA A 1 140 ? -5.469 19.247 -9.099 1.00 24.59 151 ALA A N 1
ATOM 779 C CA . ALA A 1 140 ? -4.322 20.110 -8.941 1.00 25.39 151 ALA A CA 1
ATOM 780 C C . ALA A 1 140 ? -3.080 19.439 -9.524 1.00 24.29 151 ALA A C 1
ATOM 781 O O . ALA A 1 140 ? -2.977 18.211 -9.601 1.00 25.17 151 ALA A O 1
ATOM 783 N N . THR A 1 141 ? -2.123 20.274 -9.908 1.00 24.66 152 THR A N 1
ATOM 784 C CA . THR A 1 141 ? -0.744 19.859 -10.089 1.00 25.62 152 THR A CA 1
ATOM 785 C C . THR A 1 141 ? -0.176 19.389 -8.749 1.00 24.26 152 THR A C 1
ATOM 786 O O . THR A 1 141 ? -0.539 19.905 -7.695 1.00 22.72 152 THR A O 1
ATOM 790 N N . ASN A 1 142 ? 0.769 18.456 -8.802 1.00 23.59 153 ASN A N 1
ATOM 791 C CA . ASN A 1 142 ? 1.457 18.028 -7.595 1.00 22.83 153 ASN A CA 1
ATOM 792 C C . ASN A 1 142 ? 2.140 19.224 -6.940 1.00 22.67 153 ASN A C 1
ATOM 793 O O . ASN A 1 142 ? 2.633 20.134 -7.608 1.00 22.86 153 ASN A O 1
ATOM 798 N N . MET A 1 143 ? 2.141 19.217 -5.609 1.00 22.37 154 MET A N 1
ATOM 799 C CA . MET A 1 143 ? 2.770 20.268 -4.826 1.00 22.29 154 MET A CA 1
ATOM 800 C C . MET A 1 143 ? 3.833 19.631 -3.929 1.00 20.50 154 MET A C 1
ATOM 801 O O . MET A 1 143 ? 3.690 18.469 -3.555 1.00 21.31 154 MET A O 1
ATOM 806 N N . VAL A 1 144 ? 4.869 20.405 -3.584 1.00 18.65 155 VAL A N 1
ATOM 807 C CA . VAL A 1 144 ? 5.880 19.947 -2.642 1.00 18.42 155 VAL A CA 1
ATOM 808 C C . VAL A 1 144 ? 5.809 20.793 -1.374 1.00 18.07 155 VAL A C 1
ATOM 809 O O . VAL A 1 144 ? 5.712 22.015 -1.442 1.00 18.38 155 VAL A O 1
ATOM 813 N N . VAL A 1 145 ? 5.928 20.132 -0.226 1.00 18.37 156 VAL A N 1
ATOM 814 C CA . VAL A 1 145 ? 6.068 20.777 1.081 1.00 19.82 156 VAL A CA 1
ATOM 815 C C . VAL A 1 145 ? 7.381 20.287 1.697 1.00 19.00 156 VAL A C 1
ATOM 816 O O . VAL A 1 145 ? 7.612 19.082 1.802 1.00 18.75 156 VAL A O 1
ATOM 820 N N . ALA A 1 146 ? 8.254 21.241 2.028 1.00 21.41 157 ALA A N 1
ATOM 821 C CA . ALA A 1 146 ? 9.581 21.004 2.579 1.00 20.06 157 ALA A CA 1
ATOM 822 C C . ALA A 1 146 ? 9.643 21.652 3.957 1.00 20.23 157 ALA A C 1
ATOM 823 O O . ALA A 1 146 ? 9.452 22.861 4.093 1.00 22.34 157 ALA A O 1
ATOM 825 N N . PHE A 1 147 ? 9.938 20.831 4.958 1.00 20.40 158 PHE A N 1
ATOM 826 C CA . PHE A 1 147 ? 10.048 21.292 6.338 1.00 20.55 158 PHE A CA 1
ATOM 827 C C . PHE A 1 147 ? 11.489 21.691 6.631 1.00 23.61 158 PHE A C 1
ATOM 828 O O . PHE A 1 147 ? 12.424 21.166 6.011 1.00 24.85 158 PHE A O 1
ATOM 836 N N . PRO A 1 148 ? 11.721 22.651 7.555 1.00 25.19 159 PRO A N 1
ATOM 837 C CA . PRO A 1 148 ? 10.657 23.408 8.217 1.00 24.96 159 PRO A CA 1
ATOM 838 C C . PRO A 1 148 ? 10.027 24.440 7.280 1.00 22.83 159 PRO A C 1
ATOM 839 O O . PRO A 1 148 ? 10.663 24.948 6.360 1.00 21.85 159 PRO A O 1
ATOM 843 N N . VAL A 1 149 ? 8.760 24.740 7.538 1.00 22.14 160 VAL A N 1
ATOM 844 C CA . VAL A 1 149 ? 8.021 25.754 6.816 1.00 21.79 160 VAL A CA 1
ATOM 845 C C . VAL A 1 149 ? 7.934 27.018 7.674 1.00 22.69 160 VAL A C 1
ATOM 846 O O . VAL A 1 149 ? 7.501 26.967 8.822 1.00 24.70 160 VAL A O 1
ATOM 850 N N . TYR A 1 150 ? 8.281 28.140 7.053 1.00 24.91 161 TYR A N 1
ATOM 851 C CA . TYR A 1 150 ? 8.123 29.473 7.600 1.00 28.97 161 TYR A CA 1
ATOM 852 C C . TYR A 1 150 ? 7.086 30.204 6.762 1.00 32.30 161 TYR A C 1
ATOM 853 O O . TYR A 1 150 ? 6.874 29.886 5.591 1.00 31.41 161 TYR A O 1
ATOM 862 N N . GLU A 1 151 ? 6.419 31.170 7.376 1.00 37.85 162 GLU A N 1
ATOM 863 C CA . GLU A 1 151 ? 5.469 31.962 6.610 1.00 42.75 162 GLU A CA 1
ATOM 864 C C . GLU A 1 151 ? 6.216 32.757 5.537 1.00 46.96 162 GLU A C 1
ATOM 865 O O . GLU A 1 151 ? 7.166 33.450 5.861 1.00 52.12 162 GLU A O 1
ATOM 871 N N . MET A 1 152 ? 5.792 32.652 4.265 1.00 51.71 163 MET A N 1
ATOM 872 C CA . MET A 1 152 ? 6.453 33.348 3.162 1.00 55.76 163 MET A CA 1
ATOM 873 C C . MET A 1 152 ? 5.814 34.731 2.966 1.00 57.45 163 MET A C 1
ATOM 874 O O . MET A 1 152 ? 4.566 34.740 2.932 1.00 63.51 163 MET A O 1
ATOM 876 N N . TYR A 1 162 ? 10.409 35.131 3.982 1.00 74.74 173 TYR A N 1
ATOM 877 C CA . TYR A 1 162 ? 10.193 34.047 4.985 1.00 71.52 173 TYR A CA 1
ATOM 878 C C . TYR A 1 162 ? 10.293 34.642 6.393 1.00 73.15 173 TYR A C 1
ATOM 879 O O . TYR A 1 162 ? 11.252 35.332 6.703 1.00 79.10 173 TYR A O 1
ATOM 881 N N . GLY A 1 163 ? 9.297 34.373 7.250 1.00 67.91 174 GLY A N 1
ATOM 882 C CA . GLY A 1 163 ? 9.315 34.793 8.647 1.00 62.09 174 GLY A CA 1
ATOM 883 C C . GLY A 1 163 ? 10.264 33.925 9.470 1.00 56.02 174 GLY A C 1
ATOM 884 O O . GLY A 1 163 ? 10.949 33.072 8.924 1.00 53.39 174 GLY A O 1
ATOM 885 N N . THR A 1 164 ? 10.302 34.155 10.786 1.00 60.87 175 THR A N 1
ATOM 886 C CA . THR A 1 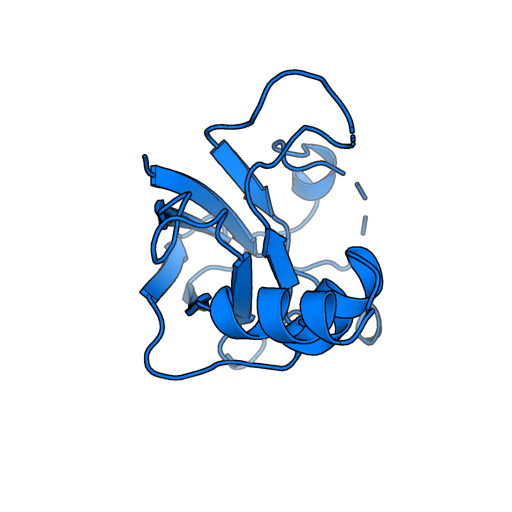164 ? 11.317 33.580 11.659 1.00 59.96 175 THR A CA 1
ATOM 887 C C . THR A 1 164 ? 10.732 32.443 12.493 1.00 59.42 175 THR A C 1
ATOM 888 O O . THR A 1 164 ? 11.483 31.665 13.075 1.00 56.99 175 THR A O 1
ATOM 892 N N . GLU A 1 165 ? 9.396 32.369 12.564 1.00 57.40 176 GLU A N 1
ATOM 893 C CA . GLU A 1 165 ? 8.702 31.372 13.363 1.00 53.75 176 GLU A CA 1
ATOM 894 C C . GLU A 1 165 ? 8.337 30.192 12.468 1.00 48.58 176 GLU A C 1
ATOM 895 O O . GLU A 1 165 ? 7.664 30.355 11.448 1.00 50.23 176 GLU A O 1
ATOM 897 N N . GLU A 1 166 ? 8.819 29.002 12.834 1.00 42.42 177 GLU A N 1
ATOM 898 C CA . GLU A 1 166 ? 8.460 27.800 12.094 1.00 41.41 177 GLU A CA 1
ATOM 899 C C . GLU A 1 166 ? 6.987 27.500 12.328 1.00 40.72 177 GLU A C 1
ATOM 900 O O . GLU A 1 166 ? 6.480 27.700 13.425 1.00 46.98 177 GLU A O 1
ATOM 906 N N . LEU A 1 167 ? 6.299 26.989 11.300 1.00 35.55 178 LEU A N 1
ATOM 907 C CA . LEU A 1 167 ? 4.886 26.665 11.411 1.00 36.03 178 LEU A CA 1
ATOM 908 C C . LEU A 1 167 ? 4.751 25.223 11.900 1.00 34.42 178 LEU A C 1
ATOM 909 O O . LEU A 1 167 ? 5.472 24.301 11.481 1.00 38.78 178 LEU A O 1
ATOM 914 N N . ALA A 1 168 ? 3.825 25.044 12.824 1.00 31.63 179 ALA A N 1
ATOM 915 C CA . ALA A 1 168 ? 3.390 23.723 13.260 1.00 35.04 179 ALA A CA 1
ATOM 916 C C . ALA A 1 168 ? 2.158 23.297 12.465 1.00 33.11 179 ALA A C 1
ATOM 917 O O . ALA A 1 168 ? 1.869 22.088 12.423 1.00 32.51 179 ALA A O 1
ATOM 919 N N . VAL A 1 169 ? 1.451 24.292 11.863 1.00 30.18 180 VAL A N 1
ATOM 920 C CA . VAL A 1 169 ? 0.307 24.039 10.991 1.00 21.93 180 VAL A CA 1
ATOM 921 C C . VAL A 1 169 ? 0.537 24.715 9.648 1.00 21.12 180 VAL A C 1
ATOM 922 O O . VAL A 1 169 ? 0.701 25.931 9.574 1.00 21.86 180 VAL A O 1
ATOM 926 N N . VAL A 1 170 ? 0.522 23.901 8.594 1.00 18.70 181 VAL A N 1
ATOM 927 C CA . VAL A 1 170 ? 0.776 24.408 7.257 1.00 18.92 181 VAL A CA 1
ATOM 928 C C . VAL A 1 170 ? -0.471 24.223 6.421 1.00 18.91 181 VAL A C 1
ATOM 929 O O . VAL A 1 170 ? -0.982 23.124 6.340 1.00 20.90 181 VAL A O 1
ATOM 933 N N . HIS A 1 171 ? -0.930 25.300 5.789 1.00 19.50 182 HIS A N 1
ATOM 934 C CA . HIS A 1 171 ? -2.117 25.283 4.961 1.00 20.16 182 HIS A CA 1
ATOM 935 C C . HIS A 1 171 ? -1.697 25.376 3.508 1.00 20.56 182 HIS A C 1
ATOM 936 O O . HIS A 1 171 ? -0.896 26.239 3.158 1.00 21.05 182 HIS A O 1
ATOM 943 N N . ILE A 1 172 ? -2.270 24.492 2.687 1.00 21.76 183 ILE A N 1
ATOM 944 C CA . ILE A 1 172 ? -2.035 24.526 1.257 1.00 21.10 183 ILE A CA 1
ATOM 945 C C . ILE A 1 172 ? -3.352 24.490 0.489 1.00 21.05 183 ILE A C 1
ATOM 946 O O . ILE A 1 172 ? -4.364 23.970 0.967 1.00 21.66 183 ILE A O 1
ATOM 951 N N . TYR A 1 173 ? -3.268 25.015 -0.750 1.00 20.37 184 TYR A N 1
ATOM 952 C CA . TYR A 1 173 ? -4.411 25.229 -1.617 1.00 21.81 184 TYR A CA 1
ATOM 953 C C . TYR A 1 173 ? -4.022 24.710 -3.004 1.00 22.20 184 TYR A C 1
ATOM 954 O O . TYR A 1 173 ? -3.617 25.470 -3.888 1.00 24.45 184 TYR A O 1
ATOM 963 N N . PRO A 1 174 ? -4.048 23.381 -3.196 1.00 23.70 185 PRO A N 1
ATOM 964 C CA . PRO A 1 174 ? -3.586 22.786 -4.453 1.00 23.73 185 PRO A CA 1
ATOM 965 C C . PRO A 1 174 ? -4.419 23.328 -5.604 1.00 25.34 185 PRO A C 1
ATOM 966 O O . PRO A 1 174 ? -5.630 23.537 -5.482 1.00 26.76 185 PRO A O 1
ATOM 970 N N . LYS A 1 175 ? -3.730 23.653 -6.704 1.00 25.92 186 LYS A N 1
ATOM 971 C C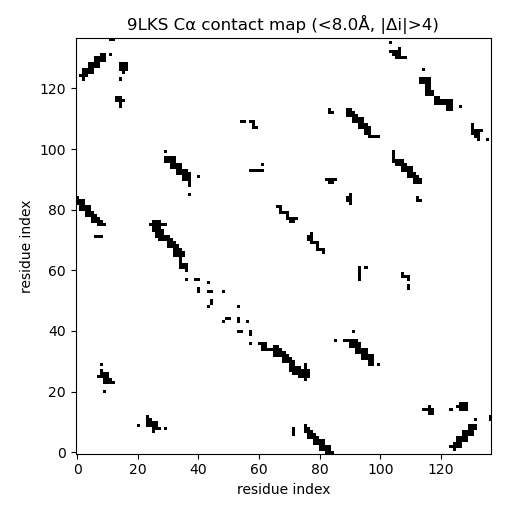A . LYS A 1 175 ? -4.431 24.209 -7.862 1.00 29.19 186 LYS A CA 1
ATOM 972 C C . LYS A 1 175 ? -3.851 23.680 -9.163 1.00 29.40 186 LYS A C 1
ATOM 973 O O . LYS A 1 175 ? -2.768 23.100 -9.160 1.00 28.02 186 LYS A O 1
ATOM 979 N N . ASN A 1 176 ? -4.598 23.886 -10.242 1.00 32.88 187 ASN A N 1
ATOM 980 C CA . ASN A 1 176 ? -4.112 23.542 -11.603 1.00 34.11 187 ASN A CA 1
ATOM 981 C C . ASN A 1 176 ? -4.129 24.848 -12.394 1.00 36.44 187 ASN A C 1
ATOM 982 O O . ASN A 1 176 ? -5.184 25.177 -12.936 1.00 43.74 187 ASN A O 1
ATOM 987 N N . VAL A 1 177 ? -3.012 25.561 -12.433 1.00 39.23 188 VAL A N 1
ATOM 988 C CA . VAL A 1 177 ? -2.974 26.910 -13.078 1.00 48.89 188 VAL A CA 1
ATOM 989 C C . VAL A 1 177 ? -3.335 26.812 -14.570 1.00 50.10 188 VAL A C 1
ATOM 990 O O . VAL A 1 177 ? -4.057 27.695 -15.048 1.00 52.57 188 VAL A O 1
ATOM 992 N N . VAL A 1 178 ? -2.820 25.802 -15.271 1.00 46.38 189 VAL A N 1
ATOM 993 C CA . VAL A 1 178 ? -3.076 25.690 -16.740 1.00 50.12 189 VAL A CA 1
ATOM 994 C C . VAL A 1 178 ? -4.594 25.643 -16.941 1.00 50.35 189 VAL A C 1
ATOM 995 O O . VAL A 1 178 ? -5.095 26.322 -17.854 1.00 52.61 189 VAL A O 1
ATOM 999 N N . ALA A 1 179 ? -5.284 24.906 -16.074 1.00 48.95 190 ALA A N 1
ATOM 1000 C CA . ALA A 1 179 ? -6.751 24.788 -16.184 1.00 49.02 190 ALA A CA 1
ATOM 1001 C C . ALA A 1 179 ? -7.409 26.126 -15.858 1.00 53.75 190 ALA A C 1
ATOM 1002 O O . ALA A 1 179 ? -8.436 26.455 -16.482 1.00 59.33 190 ALA A O 1
ATOM 1004 N N . LEU A 1 180 ? -6.827 26.877 -14.926 1.00 53.32 191 LEU A N 1
ATOM 1005 C CA . LEU A 1 180 ? -7.386 28.189 -14.520 1.00 53.27 191 LEU A CA 1
ATOM 1006 C C . LEU A 1 180 ? -7.215 29.205 -15.662 1.00 55.57 191 LEU A C 1
ATOM 1007 O O . LEU A 1 180 ? -7.990 30.148 -15.735 1.00 53.81 191 LEU A O 1
#

Solvent-accessible surface area: 7531 Å² total; per-residue (Å²): 190,48,2,78,0,18,0,11,5,22,124,33,125,61,12,39,116,53,95,104,42,114,153,46,67,27,42,38,92,0,36,0,0,0,22,44,0,5,64,43,13,58,117,65,100,95,90,67,21,62,75,107,48,0,67,64,36,0,58,90,69,50,46,71,84,48,70,20,106,9,67,4,72,92,106,0,38,26,65,12,125,0,52,45,114,35,148,67,103,51,0,2,0,0,3,68,9,48,110,85,176,91,30,97,31,10,70,35,52,22,8,26,8,47,23,85,91,96,118,40,141,73,80,32,63,58,3,30,13,23,2,110,42,67,152,64,100